Protein AF-A0A6A7LLG8-F1 (afdb_monomer)

Sequence (69 aa):
MLSLTKGELETLYRNESRAILKERLLLVLKAKGDGMIPALVAKGLHRSRSWTSDWLARYRKEGIDGLEN

Mean predicted aligned error: 2.92 Å

Structure (mmCIF, N/CA/C/O backbone):
data_AF-A0A6A7LLG8-F1
#
_entry.id   AF-A0A6A7LLG8-F1
#
loop_
_atom_site.group_PDB
_atom_site.id
_atom_site.type_symbol
_atom_site.label_atom_id
_atom_site.label_alt_id
_atom_site.label_comp_id
_atom_site.label_asym_id
_atom_site.label_entity_id
_atom_site.label_seq_i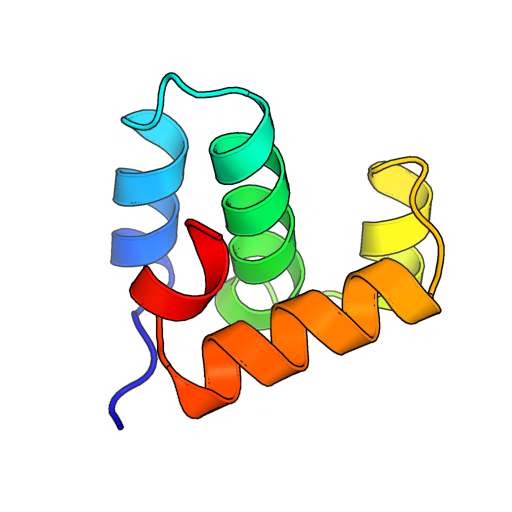d
_atom_site.pdbx_PDB_ins_code
_atom_site.Cartn_x
_atom_site.Cartn_y
_atom_site.Cartn_z
_atom_site.occupancy
_atom_site.B_iso_or_equiv
_atom_site.auth_seq_id
_atom_site.auth_comp_id
_atom_site.auth_asym_id
_atom_site.auth_atom_id
_atom_site.pdbx_PDB_model_num
ATOM 1 N N . MET A 1 1 ? -4.492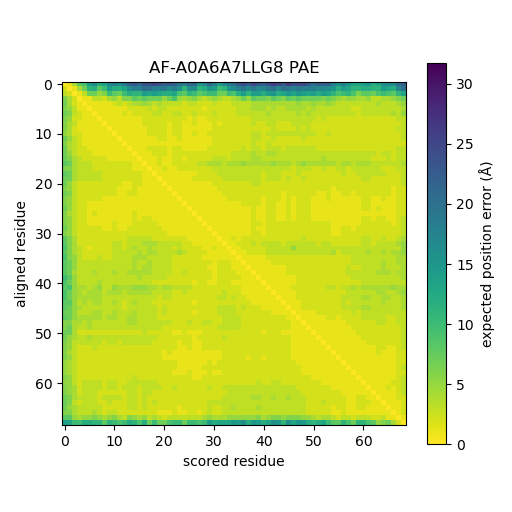 -3.734 15.437 1.00 50.69 1 MET A N 1
ATOM 2 C CA . MET A 1 1 ? -4.282 -2.412 14.812 1.00 50.69 1 MET A CA 1
ATOM 3 C C . MET A 1 1 ? -5.473 -2.104 13.933 1.00 50.69 1 MET A C 1
ATOM 5 O O . MET A 1 1 ? -5.878 -2.978 13.175 1.00 50.69 1 MET A O 1
ATOM 9 N N . LEU A 1 2 ? -6.043 -0.909 14.069 1.00 58.59 2 LEU A N 1
ATOM 10 C CA . LEU A 1 2 ? -7.064 -0.409 13.153 1.00 58.59 2 LEU A CA 1
ATOM 11 C C . LEU A 1 2 ? -6.373 -0.064 11.830 1.00 58.59 2 LEU A C 1
ATOM 13 O O . LEU A 1 2 ? -5.432 0.725 11.807 1.00 58.59 2 LEU A O 1
ATOM 17 N N . SER A 1 3 ? -6.785 -0.715 10.747 1.00 71.06 3 SER A N 1
ATOM 18 C CA . SER A 1 3 ? -6.402 -0.305 9.397 1.00 71.06 3 SER A CA 1
ATOM 19 C C . SER A 1 3 ? -7.063 1.032 9.080 1.00 71.06 3 SER A C 1
ATOM 21 O O . SER A 1 3 ? -8.240 1.206 9.398 1.00 71.06 3 SER A O 1
ATOM 23 N N . LEU A 1 4 ? -6.331 1.937 8.432 1.00 85.88 4 LEU A N 1
ATOM 24 C CA . LEU A 1 4 ? -6.889 3.213 7.989 1.00 85.88 4 LEU A CA 1
ATOM 25 C C . LEU A 1 4 ? -8.068 2.989 7.041 1.00 85.88 4 LEU A C 1
ATOM 27 O O . LEU A 1 4 ? -8.077 2.060 6.226 1.00 85.88 4 LEU A O 1
ATOM 31 N N . THR A 1 5 ? -9.047 3.877 7.133 1.00 92.62 5 THR A N 1
ATOM 32 C CA . THR A 1 5 ? -10.130 3.979 6.164 1.00 92.62 5 THR A CA 1
ATOM 33 C C . THR A 1 5 ? -9.585 4.402 4.800 1.00 92.62 5 THR A C 1
ATOM 35 O O . THR A 1 5 ? -8.515 5.005 4.673 1.00 92.62 5 THR A O 1
ATOM 38 N N . LYS A 1 6 ? -10.356 4.131 3.743 1.00 93.25 6 LYS A N 1
ATOM 39 C CA . LYS A 1 6 ? -10.020 4.592 2.391 1.00 93.25 6 LYS A CA 1
ATOM 40 C C . LYS A 1 6 ? -9.821 6.116 2.331 1.00 93.25 6 LYS A C 1
ATOM 42 O O . LYS A 1 6 ? -8.867 6.566 1.708 1.00 93.25 6 LYS A O 1
ATOM 47 N N . GLY A 1 7 ? -10.674 6.899 2.999 1.00 95.75 7 GLY A N 1
ATOM 48 C CA . GLY A 1 7 ? -10.577 8.365 3.002 1.00 95.75 7 GLY A CA 1
ATOM 49 C C . GLY A 1 7 ? -9.293 8.889 3.655 1.00 95.75 7 GLY A C 1
ATOM 50 O O . GLY A 1 7 ? -8.672 9.827 3.149 1.00 95.75 7 GLY A O 1
ATOM 51 N N . GLU A 1 8 ? -8.841 8.245 4.732 1.00 94.81 8 GLU A N 1
ATOM 52 C CA . GLU A 1 8 ? -7.554 8.562 5.364 1.00 94.81 8 GLU A CA 1
ATOM 53 C C . GLU A 1 8 ? -6.378 8.224 4.435 1.00 94.81 8 GLU A C 1
ATOM 55 O O . GLU A 1 8 ? -5.477 9.045 4.262 1.00 94.81 8 GLU A O 1
ATOM 60 N N . LEU A 1 9 ? -6.414 7.066 3.763 1.00 94.38 9 LEU A N 1
A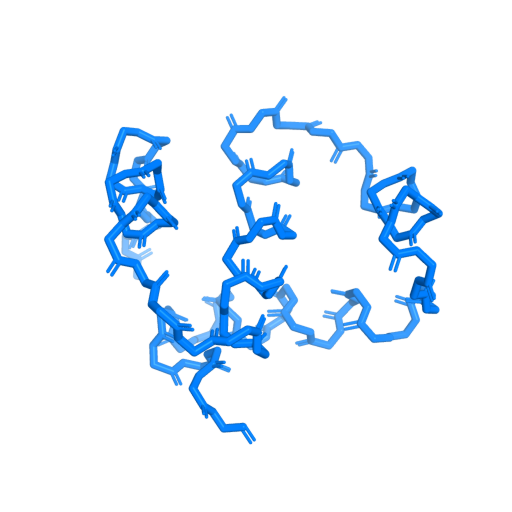TOM 61 C CA . LEU A 1 9 ? -5.395 6.676 2.779 1.00 94.38 9 LEU A CA 1
ATOM 62 C C . LEU A 1 9 ? -5.338 7.632 1.580 1.00 94.38 9 LEU A C 1
ATOM 64 O O . LEU A 1 9 ? -4.248 7.979 1.125 1.00 94.38 9 LEU A O 1
ATOM 68 N N . GLU A 1 10 ? -6.489 8.086 1.077 1.00 96.88 10 GLU A N 1
ATOM 69 C CA . GLU A 1 10 ? -6.547 9.085 0.005 1.00 96.88 10 GLU A CA 1
ATOM 70 C C . GLU A 1 10 ? -5.937 10.418 0.437 1.00 96.88 10 GLU A C 1
ATOM 72 O O . GLU A 1 10 ? -5.180 11.022 -0.325 1.00 96.88 10 GLU A O 1
ATOM 77 N N . THR A 1 11 ? -6.238 10.866 1.657 1.00 97.25 11 THR A N 1
ATOM 78 C CA . THR A 1 11 ? -5.700 12.118 2.204 1.00 97.25 11 THR A CA 1
ATOM 79 C C . THR A 1 11 ? -4.178 12.048 2.318 1.00 97.25 11 THR A C 1
ATOM 81 O O . THR A 1 11 ? -3.484 12.945 1.839 1.00 97.25 11 THR A O 1
ATOM 84 N N . LEU A 1 12 ? -3.646 10.950 2.865 1.00 95.50 12 LEU A N 1
ATOM 85 C CA . LEU A 1 12 ? -2.202 10.719 2.953 1.00 95.50 12 LEU A CA 1
ATOM 86 C C . LEU A 1 12 ? -1.546 10.679 1.568 1.00 95.50 12 LEU A C 1
ATOM 88 O O . LEU A 1 12 ? -0.555 11.365 1.335 1.00 95.50 12 LEU A O 1
ATOM 92 N N . TYR A 1 13 ? -2.117 9.933 0.619 1.00 96.38 13 TYR A N 1
ATOM 93 C CA . TYR A 1 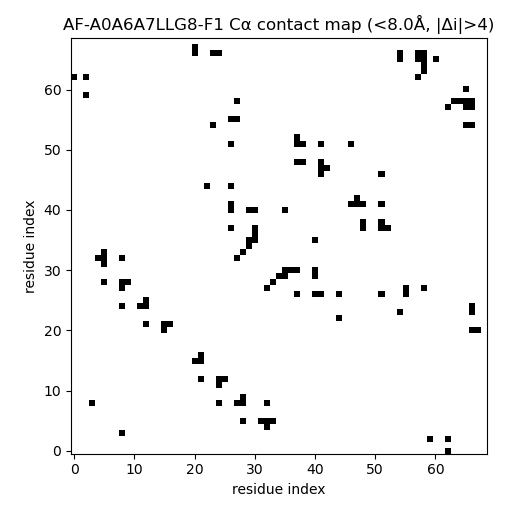13 ? -1.584 9.844 -0.743 1.00 96.38 13 TYR A CA 1
ATOM 94 C C . TYR A 1 13 ? -1.542 11.205 -1.456 1.00 96.38 13 TYR A C 1
ATOM 96 O O . TYR A 1 13 ? -0.569 11.521 -2.148 1.00 96.38 13 TYR A O 1
ATOM 104 N N . ARG A 1 14 ? -2.593 12.022 -1.304 1.00 97.25 14 ARG A N 1
ATOM 105 C CA . ARG A 1 14 ? -2.664 13.354 -1.924 1.00 97.25 14 ARG A CA 1
ATOM 106 C C . ARG A 1 14 ? -1.617 14.303 -1.343 1.00 97.25 14 ARG A C 1
ATOM 108 O O . ARG A 1 14 ? -0.985 15.016 -2.120 1.00 97.25 14 ARG A O 1
ATOM 115 N N . ASN A 1 15 ? -1.411 14.259 -0.027 1.00 97.12 15 ASN A N 1
ATOM 116 C CA . ASN A 1 15 ? -0.514 15.167 0.691 1.00 97.12 15 ASN A CA 1
ATOM 117 C C . ASN A 1 15 ? 0.961 14.733 0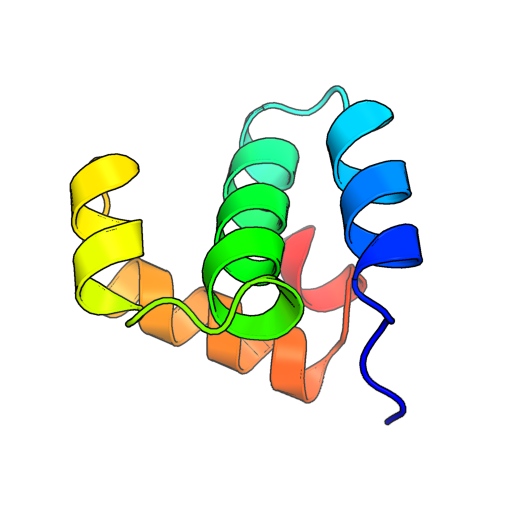.677 1.00 97.12 15 ASN A C 1
ATOM 119 O O . ASN A 1 15 ? 1.835 15.559 0.926 1.00 97.12 15 ASN A O 1
ATOM 123 N N . GLU A 1 16 ? 1.264 13.470 0.368 1.00 97.25 16 GLU A N 1
ATOM 124 C CA . GLU A 1 16 ? 2.645 12.989 0.326 1.00 97.25 16 GLU A CA 1
ATOM 125 C C . GLU A 1 16 ? 3.396 13.496 -0.919 1.00 97.25 16 GLU A C 1
ATOM 127 O O . GLU A 1 16 ? 2.916 13.399 -2.059 1.00 97.25 16 GLU A O 1
ATOM 132 N N . SER A 1 17 ? 4.605 14.013 -0.692 1.00 96.19 17 SER A N 1
ATOM 133 C CA . SER A 1 17 ? 5.493 14.592 -1.706 1.00 96.19 17 SER A CA 1
ATOM 134 C C . SER A 1 17 ? 6.660 13.668 -2.064 1.00 96.19 17 SER A C 1
ATOM 136 O O . SER A 1 17 ? 7.144 13.693 -3.198 1.00 96.19 17 SER A O 1
ATOM 138 N N . ARG A 1 18 ? 7.087 12.801 -1.139 1.00 95.94 18 ARG A N 1
ATOM 139 C CA . ARG A 1 18 ? 8.146 11.811 -1.352 1.00 95.94 18 ARG A CA 1
ATOM 140 C C . ARG A 1 18 ? 7.641 10.745 -2.318 1.00 95.94 18 ARG A C 1
ATOM 142 O O . ARG A 1 18 ? 6.805 9.919 -1.959 1.00 95.94 18 ARG A O 1
ATOM 149 N N . ALA A 1 19 ? 8.180 10.725 -3.538 1.00 94.19 19 ALA A N 1
ATOM 150 C CA . ALA A 1 19 ? 7.730 9.826 -4.606 1.00 94.19 19 ALA A CA 1
ATOM 151 C C . ALA A 1 19 ? 7.698 8.345 -4.185 1.00 94.19 19 ALA A C 1
ATOM 153 O O . ALA A 1 19 ? 6.740 7.635 -4.486 1.00 94.19 19 ALA A O 1
ATOM 154 N N . ILE A 1 20 ? 8.713 7.900 -3.438 1.00 93.44 20 ILE A N 1
ATOM 155 C CA . ILE A 1 20 ? 8.825 6.519 -2.951 1.00 93.44 20 ILE A CA 1
ATOM 156 C C . ILE A 1 20 ? 7.670 6.172 -2.004 1.00 93.44 20 ILE A C 1
ATOM 158 O O . ILE A 1 20 ? 7.007 5.149 -2.172 1.00 93.44 20 ILE A O 1
ATOM 162 N N . LEU A 1 21 ? 7.392 7.032 -1.023 1.00 95.56 21 LEU A N 1
ATOM 163 C CA . LEU A 1 21 ? 6.309 6.788 -0.076 1.00 95.56 21 LEU A CA 1
ATOM 164 C C . LEU A 1 21 ? 4.941 6.937 -0.742 1.00 95.56 21 LEU A C 1
ATOM 166 O O . LEU A 1 21 ? 4.044 6.136 -0.493 1.00 95.56 21 LEU A O 1
ATOM 170 N N . LYS A 1 22 ? 4.802 7.889 -1.665 1.00 96.31 22 LYS A N 1
ATOM 171 C CA . LYS A 1 22 ? 3.591 8.075 -2.466 1.00 96.31 22 LYS A CA 1
ATOM 172 C C . LYS A 1 22 ? 3.243 6.828 -3.283 1.00 96.31 22 LYS A C 1
ATOM 174 O O . LYS A 1 22 ? 2.077 6.445 -3.348 1.00 96.31 22 LYS A O 1
ATOM 179 N N . GLU A 1 23 ? 4.238 6.151 -3.853 1.00 96.38 23 GLU A N 1
ATOM 180 C CA . GLU A 1 23 ? 4.049 4.887 -4.574 1.00 96.38 23 GLU A CA 1
ATOM 181 C C . GLU A 1 23 ? 3.575 3.754 -3.647 1.00 96.38 23 GLU A C 1
ATOM 183 O O . GLU A 1 23 ? 2.659 3.000 -3.987 1.00 96.38 23 GLU A O 1
ATOM 188 N N . ARG A 1 24 ? 4.150 3.653 -2.445 1.00 96.62 24 ARG A N 1
ATOM 189 C CA . ARG A 1 24 ? 3.752 2.660 -1.433 1.00 96.62 24 ARG A CA 1
ATOM 190 C C . ARG A 1 24 ? 2.349 2.933 -0.881 1.00 96.62 24 ARG A C 1
ATOM 192 O O . ARG A 1 24 ? 1.559 2.004 -0.723 1.00 96.62 24 ARG A O 1
ATOM 199 N N . LEU A 1 25 ? 2.001 4.199 -0.657 1.00 96.69 25 LEU A N 1
ATOM 200 C CA . LEU A 1 25 ? 0.645 4.621 -0.296 1.00 96.69 25 LEU A CA 1
ATOM 201 C C . LEU A 1 25 ? -0.353 4.275 -1.402 1.00 96.69 25 LEU A C 1
ATOM 203 O O . LEU A 1 25 ? -1.422 3.746 -1.112 1.00 96.69 25 LEU A O 1
ATOM 207 N N . LEU A 1 26 ? 0.010 4.498 -2.669 1.00 97.00 26 LEU A N 1
ATOM 208 C CA . LEU A 1 26 ? -0.832 4.143 -3.811 1.00 97.00 26 LEU A CA 1
ATOM 209 C C . LEU A 1 26 ? -1.083 2.633 -3.896 1.00 97.00 26 LEU A C 1
ATOM 211 O O . LEU A 1 26 ? -2.200 2.214 -4.206 1.00 97.00 26 LEU A O 1
ATOM 215 N N . LEU A 1 27 ? -0.070 1.813 -3.592 1.00 97.38 27 LEU A N 1
ATOM 216 C CA . LEU A 1 27 ? -0.230 0.364 -3.480 1.00 97.38 27 LEU A CA 1
ATOM 217 C C . LEU A 1 27 ? -1.290 0.005 -2.430 1.00 97.38 27 LEU A C 1
ATOM 219 O O . LEU A 1 27 ? -2.195 -0.780 -2.718 1.00 97.38 27 LEU A O 1
ATOM 223 N N . VAL A 1 28 ? -1.178 0.565 -1.222 1.00 96.69 28 VAL A N 1
ATOM 224 C CA . VAL A 1 28 ? -2.100 0.274 -0.115 1.00 96.69 28 VAL A CA 1
ATOM 225 C C . VAL A 1 28 ? -3.506 0.782 -0.424 1.00 96.69 28 VAL A C 1
ATOM 227 O O . VAL A 1 28 ? -4.464 0.033 -0.248 1.00 96.69 28 VAL A O 1
ATOM 230 N N . LEU A 1 29 ? -3.640 2.001 -0.949 1.00 97.00 29 LEU A N 1
ATOM 231 C CA . LEU A 1 29 ? -4.922 2.576 -1.352 1.00 97.00 29 LEU A CA 1
ATOM 232 C C . LEU A 1 29 ? -5.646 1.666 -2.349 1.00 97.00 29 LEU A C 1
ATOM 234 O O . LEU A 1 29 ? -6.786 1.285 -2.106 1.00 97.00 29 LEU A O 1
ATOM 238 N N . LYS A 1 30 ? -4.968 1.221 -3.412 1.00 96.31 30 LYS A N 1
ATOM 239 C CA . LYS A 1 30 ? -5.591 0.349 -4.416 1.00 96.31 30 LYS A CA 1
ATOM 240 C C . LYS A 1 30 ? -5.905 -1.046 -3.876 1.00 96.31 30 LYS A C 1
ATOM 242 O O . LYS A 1 30 ? -6.974 -1.587 -4.136 1.00 96.31 30 LYS A O 1
ATOM 247 N N . ALA A 1 31 ? -4.988 -1.657 -3.129 1.00 95.56 31 ALA A N 1
ATOM 248 C CA . ALA A 1 31 ? -5.157 -3.040 -2.681 1.00 95.56 31 ALA A CA 1
ATOM 249 C C . ALA A 1 31 ? -6.102 -3.184 -1.474 1.00 95.56 31 ALA A C 1
ATOM 251 O O . ALA A 1 31 ? -6.805 -4.185 -1.356 1.00 95.56 31 ALA A O 1
ATOM 252 N N . LYS A 1 32 ? -6.092 -2.219 -0.548 1.00 93.75 32 LYS A N 1
ATOM 253 C CA . LYS A 1 32 ? -6.865 -2.260 0.705 1.00 93.75 32 LYS A CA 1
ATOM 254 C C . LYS A 1 32 ? -8.042 -1.296 0.711 1.00 93.75 32 LYS A C 1
ATOM 256 O O . LYS A 1 32 ? -9.096 -1.678 1.200 1.00 93.75 32 LYS A O 1
ATOM 261 N N . GLY A 1 33 ? -7.873 -0.093 0.167 1.00 91.25 33 GLY A N 1
ATOM 262 C CA . GLY A 1 33 ? -8.957 0.882 0.044 1.00 91.25 33 GLY A CA 1
ATOM 263 C C . GLY A 1 33 ? -9.945 0.513 -1.064 1.00 91.25 33 GLY A C 1
ATOM 264 O O . GLY A 1 33 ? -11.144 0.459 -0.815 1.00 91.25 33 GLY A O 1
ATOM 265 N N . ASP A 1 34 ? -9.443 0.209 -2.263 1.00 91.88 34 ASP A N 1
ATOM 266 C CA . ASP A 1 34 ? -10.273 -0.121 -3.435 1.00 91.88 34 ASP A CA 1
ATOM 267 C C . ASP A 1 34 ? -10.520 -1.630 -3.614 1.00 91.88 34 ASP A C 1
ATOM 269 O O . ASP A 1 34 ? -11.273 -2.035 -4.497 1.00 91.88 34 ASP A O 1
ATOM 273 N N . GLY A 1 35 ? -9.878 -2.479 -2.804 1.00 92.44 35 GLY A N 1
ATOM 274 C CA . GLY A 1 35 ? -10.034 -3.937 -2.872 1.00 92.44 35 GLY A CA 1
ATOM 275 C C . GLY A 1 35 ? -9.459 -4.586 -4.138 1.00 92.44 35 GLY A C 1
ATOM 276 O O . GLY A 1 35 ? -9.820 -5.715 -4.471 1.00 92.44 35 GLY A O 1
ATOM 277 N N . MET A 1 36 ? -8.570 -3.901 -4.865 1.00 96.25 36 MET A N 1
ATOM 278 C CA . MET A 1 36 ? -7.966 -4.443 -6.082 1.00 96.25 36 MET A CA 1
ATOM 279 C C . MET A 1 36 ? -7.034 -5.622 -5.783 1.00 96.25 36 MET A C 1
ATOM 281 O O . MET A 1 36 ? -6.323 -5.658 -4.777 1.00 96.25 36 MET A O 1
ATOM 285 N N . ILE A 1 37 ? -6.952 -6.558 -6.731 1.00 95.06 37 ILE A N 1
ATOM 286 C CA . ILE A 1 37 ? -6.025 -7.691 -6.655 1.00 95.06 37 ILE A CA 1
ATOM 287 C C . ILE A 1 37 ? -4.575 -7.163 -6.649 1.00 95.06 37 ILE A C 1
ATOM 289 O O . ILE A 1 37 ? -4.171 -6.517 -7.623 1.00 95.06 37 ILE A O 1
ATOM 293 N N . PRO A 1 38 ? -3.745 -7.487 -5.634 1.00 92.75 38 PRO A N 1
ATOM 294 C CA . PRO A 1 38 ? -2.385 -6.954 -5.511 1.00 92.75 38 PRO A CA 1
ATOM 295 C C . PRO A 1 38 ? -1.502 -7.177 -6.745 1.00 92.75 38 PRO A C 1
ATOM 297 O O . PRO A 1 38 ? -0.727 -6.304 -7.119 1.00 92.75 38 PRO A O 1
ATOM 300 N N . ALA A 1 39 ? -1.658 -8.311 -7.435 1.00 90.81 39 ALA A N 1
ATOM 301 C CA . ALA A 1 39 ? -0.917 -8.600 -8.663 1.00 90.81 39 ALA A CA 1
ATOM 302 C C . ALA A 1 39 ? -1.246 -7.635 -9.820 1.00 90.81 39 ALA A C 1
ATOM 304 O O . ALA A 1 39 ? -0.370 -7.330 -10.628 1.00 90.81 39 ALA A O 1
ATOM 305 N N . LEU A 1 40 ? -2.488 -7.143 -9.902 1.00 93.56 40 LEU A N 1
ATOM 306 C CA . LEU A 1 40 ? -2.887 -6.149 -10.903 1.00 93.56 40 LEU A CA 1
ATOM 307 C C . LEU A 1 40 ? -2.353 -4.763 -10.543 1.00 93.56 40 LEU A C 1
ATOM 309 O O . LEU A 1 40 ? -1.881 -4.041 -11.419 1.00 93.56 40 LEU A O 1
ATOM 313 N N . VAL A 1 41 ? -2.361 -4.424 -9.251 1.00 95.56 41 VAL A N 1
ATOM 314 C CA . VAL A 1 41 ? -1.763 -3.178 -8.757 1.00 95.56 41 VAL A CA 1
ATOM 315 C C . VAL A 1 41 ? -0.260 -3.158 -9.038 1.00 95.56 41 VAL A C 1
ATOM 317 O O . VAL A 1 41 ? 0.231 -2.186 -9.601 1.00 95.56 41 VAL A O 1
ATOM 320 N N . ALA A 1 42 ? 0.449 -4.254 -8.747 1.00 91.19 42 ALA A N 1
ATOM 321 C CA . ALA A 1 42 ? 1.876 -4.411 -9.034 1.00 91.19 42 ALA A CA 1
ATOM 322 C C . ALA A 1 42 ? 2.195 -4.148 -10.512 1.00 91.19 42 ALA A C 1
ATOM 324 O O . ALA A 1 42 ? 3.096 -3.374 -10.828 1.00 91.19 42 ALA A O 1
ATOM 325 N N . LYS A 1 43 ? 1.400 -4.732 -11.421 1.00 93.31 43 LYS A N 1
ATOM 326 C CA . LYS A 1 43 ? 1.544 -4.523 -12.866 1.00 93.31 43 LYS A CA 1
ATOM 327 C C . LYS A 1 43 ? 1.352 -3.054 -13.250 1.00 93.31 43 LYS A C 1
ATOM 329 O O . LYS A 1 43 ? 2.147 -2.533 -14.023 1.00 93.31 43 LYS A O 1
ATOM 334 N N . GLY A 1 44 ? 0.335 -2.391 -12.697 1.00 94.31 44 GLY A N 1
ATOM 335 C CA . GLY A 1 44 ? 0.073 -0.970 -12.943 1.00 94.31 44 GLY A CA 1
ATOM 336 C C . GLY A 1 44 ? 1.125 -0.022 -12.356 1.00 94.31 44 GLY A C 1
ATOM 337 O O . GLY A 1 44 ? 1.243 1.102 -12.827 1.00 94.31 44 GLY A O 1
ATOM 338 N N . LEU A 1 45 ? 1.885 -0.466 -11.352 1.00 94.06 45 LEU A N 1
ATOM 339 C CA . LEU A 1 45 ? 3.000 0.278 -10.756 1.00 94.06 45 LEU A CA 1
ATOM 340 C C . LEU A 1 45 ? 4.367 -0.114 -11.341 1.00 94.06 45 LEU A C 1
ATOM 342 O O . LEU A 1 45 ? 5.385 0.394 -10.891 1.00 94.06 45 LEU A O 1
ATOM 346 N N . HIS A 1 46 ? 4.419 -1.033 -12.311 1.00 95.12 46 HIS A N 1
ATOM 347 C CA . HIS A 1 46 ? 5.672 -1.604 -12.822 1.00 95.12 46 HIS A CA 1
ATOM 348 C C . HIS A 1 46 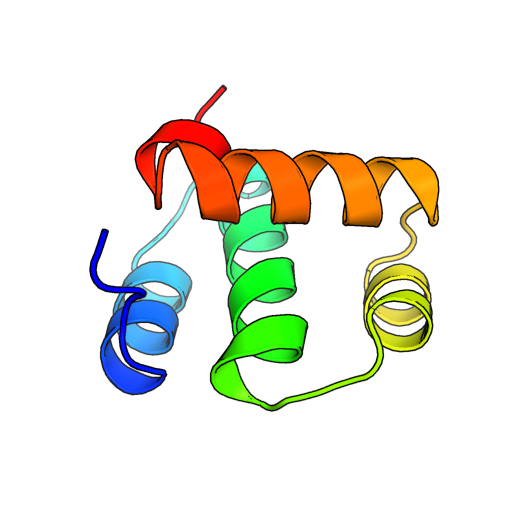? 6.562 -2.218 -11.719 1.00 95.12 46 HIS A C 1
ATOM 350 O O . HIS A 1 46 ? 7.791 -2.159 -11.777 1.00 95.12 46 HIS A O 1
ATOM 356 N N . ARG A 1 47 ? 5.942 -2.834 -10.704 1.00 96.06 47 ARG A N 1
ATOM 357 C CA . ARG A 1 47 ? 6.622 -3.488 -9.576 1.00 96.06 47 ARG A CA 1
ATOM 358 C C . ARG A 1 47 ? 6.453 -5.004 -9.599 1.00 96.06 47 ARG A C 1
ATOM 360 O O . ARG A 1 47 ? 5.541 -5.551 -10.222 1.00 96.06 47 ARG A O 1
ATOM 367 N N . SER A 1 48 ? 7.356 -5.698 -8.907 1.00 95.94 48 SER A N 1
ATOM 368 C CA . SER A 1 48 ? 7.290 -7.152 -8.756 1.00 95.94 48 SER A CA 1
ATOM 369 C C . SER A 1 48 ? 6.210 -7.563 -7.752 1.00 95.94 48 SER A C 1
ATOM 371 O O . SER A 1 48 ? 5.826 -6.804 -6.861 1.00 95.94 48 SER A O 1
ATOM 373 N N . ARG A 1 49 ? 5.752 -8.818 -7.850 1.00 93.44 49 ARG A N 1
ATOM 374 C CA . ARG A 1 49 ? 4.831 -9.393 -6.856 1.00 93.44 49 ARG A CA 1
ATOM 375 C C . ARG A 1 49 ? 5.451 -9.446 -5.457 1.00 93.44 49 ARG A C 1
ATOM 377 O O . ARG A 1 49 ? 4.729 -9.235 -4.493 1.00 93.44 49 ARG A O 1
ATOM 384 N N . SER A 1 50 ? 6.757 -9.705 -5.355 1.00 95.12 50 SER A N 1
ATOM 385 C CA . SER A 1 50 ? 7.475 -9.723 -4.073 1.00 95.12 50 SER A CA 1
ATOM 386 C C . SER A 1 50 ? 7.471 -8.348 -3.415 1.00 95.12 50 SER A C 1
ATOM 388 O O . SER A 1 50 ? 7.026 -8.236 -2.281 1.00 95.12 50 SER A O 1
ATOM 390 N N . TRP A 1 51 ? 7.818 -7.294 -4.162 1.00 95.25 51 TRP A N 1
ATOM 391 C CA . TRP A 1 51 ? 7.760 -5.912 -3.682 1.00 95.25 51 TRP A CA 1
ATOM 392 C C . TRP A 1 51 ? 6.366 -5.575 -3.138 1.00 95.25 51 TRP A C 1
ATOM 394 O O . TRP A 1 51 ? 6.229 -5.062 -2.032 1.00 95.25 51 TRP A O 1
ATOM 404 N N . THR A 1 52 ? 5.312 -5.934 -3.875 1.00 95.62 52 THR A N 1
ATOM 405 C CA . THR A 1 52 ? 3.930 -5.730 -3.428 1.00 95.62 52 THR A CA 1
ATOM 406 C C . THR A 1 52 ? 3.603 -6.490 -2.143 1.00 95.62 52 THR A C 1
ATOM 408 O O . THR A 1 52 ? 3.032 -5.904 -1.222 1.00 95.62 52 THR A O 1
ATOM 411 N N . SER A 1 53 ? 3.951 -7.775 -2.064 1.00 95.75 53 SER A N 1
ATOM 412 C CA . SER A 1 53 ? 3.726 -8.585 -0.865 1.00 95.75 53 SER A CA 1
ATOM 413 C C . SER A 1 53 ? 4.450 -8.014 0.353 1.00 95.75 53 SER A C 1
ATOM 415 O O . SER A 1 53 ? 3.840 -7.905 1.415 1.00 95.75 53 SER A O 1
ATOM 417 N N . ASP A 1 54 ? 5.704 -7.593 0.189 1.00 96.44 54 ASP A N 1
ATOM 418 C CA . ASP A 1 54 ? 6.537 -7.074 1.273 1.00 96.44 54 ASP A CA 1
ATOM 419 C C . ASP A 1 54 ? 5.952 -5.788 1.864 1.00 96.44 54 ASP A C 1
ATOM 421 O O . ASP A 1 54 ? 5.782 -5.684 3.080 1.00 96.44 54 ASP A O 1
ATOM 425 N N . TRP A 1 55 ? 5.564 -4.822 1.024 1.00 96.56 55 TRP A N 1
ATOM 426 C CA . TRP A 1 55 ? 4.990 -3.561 1.509 1.00 96.56 55 TRP A CA 1
ATOM 427 C C . TRP A 1 55 ? 3.601 -3.730 2.115 1.00 96.56 55 TRP A C 1
ATOM 429 O O . TRP A 1 55 ? 3.297 -3.102 3.127 1.00 96.56 55 TRP A O 1
ATOM 439 N N . LEU A 1 56 ? 2.762 -4.608 1.557 1.00 96.00 56 LEU A N 1
ATOM 440 C CA . LEU A 1 56 ? 1.463 -4.908 2.163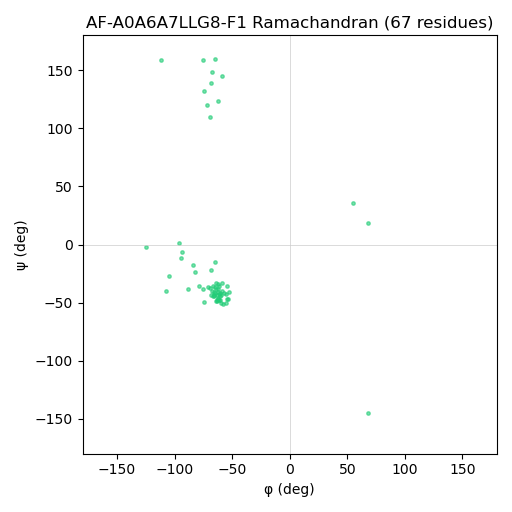 1.00 96.00 56 LEU A CA 1
ATOM 441 C C . LEU A 1 56 ? 1.615 -5.628 3.509 1.00 96.00 56 LEU A C 1
ATOM 443 O O . LEU A 1 56 ? 0.826 -5.380 4.423 1.00 96.00 56 LEU A O 1
ATOM 447 N N . ALA A 1 57 ? 2.616 -6.502 3.647 1.00 95.94 57 ALA A N 1
ATOM 448 C CA . ALA A 1 57 ? 2.928 -7.162 4.910 1.00 95.94 57 ALA A CA 1
ATOM 449 C C . ALA A 1 57 ? 3.437 -6.163 5.958 1.00 95.94 57 ALA A C 1
ATOM 451 O O . ALA A 1 57 ? 2.961 -6.188 7.094 1.00 95.94 57 ALA A O 1
ATOM 452 N N . ARG A 1 58 ? 4.333 -5.245 5.570 1.00 95.62 58 ARG A N 1
ATOM 453 C CA . ARG A 1 58 ? 4.808 -4.155 6.436 1.00 95.62 58 ARG A CA 1
ATOM 454 C C . ARG A 1 58 ? 3.663 -3.260 6.888 1.00 95.62 58 ARG A C 1
ATOM 456 O O . ARG A 1 58 ? 3.470 -3.105 8.086 1.00 95.62 58 ARG A O 1
ATOM 463 N N . TYR A 1 59 ? 2.826 -2.790 5.962 1.00 94.88 59 TYR A N 1
ATOM 464 C CA . TYR A 1 59 ? 1.648 -1.989 6.305 1.00 94.88 59 TYR A CA 1
ATOM 465 C C . TYR A 1 59 ? 0.704 -2.714 7.271 1.00 94.88 59 TYR A C 1
ATOM 467 O O . TYR A 1 59 ? 0.209 -2.134 8.232 1.00 94.88 59 TYR A O 1
ATOM 475 N N .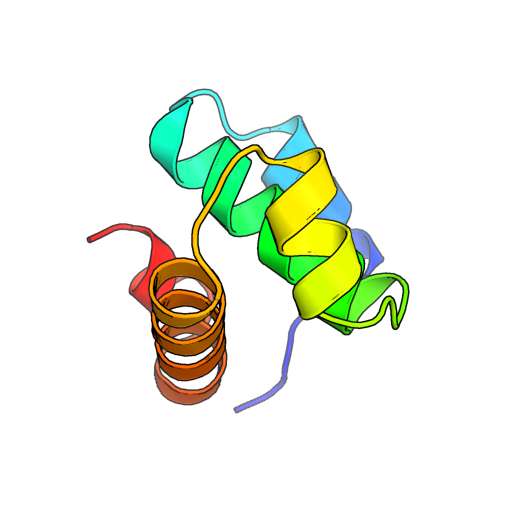 ARG A 1 60 ? 0.471 -4.015 7.061 1.00 93.75 60 ARG A N 1
ATOM 476 C CA . ARG A 1 60 ? -0.376 -4.816 7.956 1.00 93.75 60 ARG A CA 1
ATOM 477 C C . ARG A 1 60 ? 0.186 -4.898 9.380 1.00 93.75 60 ARG A C 1
ATOM 479 O O . ARG A 1 60 ? -0.594 -5.006 10.323 1.00 93.75 60 ARG A O 1
ATOM 486 N N . LYS A 1 61 ? 1.510 -4.924 9.521 1.00 94.75 61 LYS A N 1
ATOM 487 C CA . LYS A 1 61 ? 2.200 -5.113 10.800 1.00 94.75 61 LYS A CA 1
ATOM 488 C C . LYS A 1 61 ? 2.448 -3.797 11.539 1.00 94.75 61 LYS A C 1
ATOM 490 O O . LYS A 1 61 ? 2.361 -3.779 12.760 1.00 94.75 61 LYS A O 1
ATOM 495 N N . GLU A 1 62 ? 2.782 -2.743 10.806 1.00 94.12 62 GLU A N 1
ATOM 496 C CA . GLU A 1 62 ? 3.357 -1.496 11.334 1.00 94.12 62 GLU A CA 1
ATOM 497 C C . GLU A 1 62 ? 2.538 -0.258 10.931 1.00 94.12 62 GLU A C 1
ATOM 499 O O . GLU A 1 62 ? 2.851 0.853 11.337 1.00 94.12 62 GLU A O 1
ATOM 504 N N . GLY A 1 63 ? 1.466 -0.420 10.150 1.00 92.62 63 GLY A N 1
ATOM 505 C CA . GLY A 1 63 ? 0.675 0.703 9.656 1.00 92.62 63 GLY A CA 1
ATOM 506 C C . GLY A 1 63 ? 1.455 1.557 8.656 1.00 92.62 63 GLY A C 1
ATOM 507 O O . GLY A 1 63 ? 2.229 1.042 7.847 1.00 92.62 63 GLY A O 1
ATOM 508 N N . ILE A 1 64 ? 1.217 2.868 8.680 1.00 92.00 64 ILE A N 1
ATOM 509 C CA . ILE A 1 64 ? 1.874 3.817 7.769 1.00 92.00 64 ILE A CA 1
ATOM 510 C C . ILE A 1 64 ? 3.379 3.889 8.012 1.00 92.00 64 ILE A C 1
ATOM 512 O O . ILE A 1 64 ? 4.128 3.935 7.040 1.00 92.00 64 ILE A O 1
ATOM 516 N N . ASP A 1 65 ? 3.820 3.789 9.263 1.00 92.06 65 ASP A N 1
ATOM 517 C CA . ASP A 1 65 ? 5.239 3.833 9.633 1.00 92.06 65 ASP A CA 1
ATOM 518 C C . ASP A 1 65 ? 6.038 2.719 8.932 1.00 92.06 65 ASP A C 1
ATOM 520 O O . ASP A 1 65 ? 7.173 2.913 8.495 1.00 92.06 65 ASP A O 1
ATOM 524 N N . GLY A 1 66 ? 5.403 1.564 8.702 1.00 93.12 66 GLY A N 1
ATOM 525 C CA . GLY A 1 66 ? 5.987 0.453 7.946 1.00 93.12 66 GLY A CA 1
ATOM 526 C C . GLY A 1 66 ? 6.260 0.759 6.468 1.00 93.12 66 GLY A C 1
ATO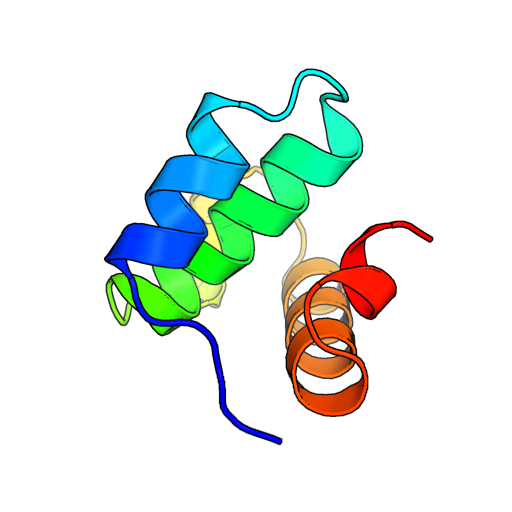M 527 O O . GLY A 1 66 ? 6.976 -0.001 5.809 1.00 93.12 66 GLY A O 1
ATOM 528 N N . LEU A 1 67 ? 5.695 1.843 5.929 1.00 93.69 67 LEU A N 1
ATOM 529 C CA . LEU A 1 67 ? 5.898 2.291 4.552 1.00 93.69 67 LEU A CA 1
ATOM 530 C C . LEU A 1 67 ? 7.013 3.330 4.412 1.00 93.69 67 LEU A C 1
ATOM 532 O O . LEU A 1 67 ? 7.391 3.612 3.277 1.00 93.69 67 LEU A O 1
ATOM 536 N N . GLU A 1 68 ? 7.526 3.911 5.498 1.00 88.62 68 GLU A N 1
ATOM 537 C CA . GLU A 1 68 ? 8.512 5.001 5.427 1.00 88.62 68 GLU A CA 1
ATOM 538 C C . GLU A 1 68 ? 9.960 4.523 5.229 1.00 88.62 68 GLU A C 1
ATOM 540 O O . GLU A 1 68 ? 10.775 5.264 4.681 1.00 88.62 68 GLU A O 1
ATOM 545 N N . ASN A 1 69 ? 10.262 3.278 5.609 1.00 70.00 69 ASN A N 1
ATOM 546 C CA . ASN A 1 69 ? 11.591 2.649 5.488 1.00 70.00 69 ASN A CA 1
ATOM 547 C C . ASN A 1 69 ? 11.943 2.197 4.067 1.00 70.00 69 ASN A C 1
ATOM 549 O O . ASN A 1 69 ? 13.119 1.913 3.773 1.00 70.00 69 ASN A O 1
#

Nearest PDB structures (foldseek):
  3hug-assembly6_K  TM=6.817E-01  e=2.104E+00  Mycobacterium tuberculosis H37Rv
  3vfz-assembly3_B  TM=6.862E-01  e=3.138E+00  Mycobacterium tuberculosis
  2h27-assembly2_D  TM=6.311E-01  e=2.359E+00  Escherichia coli K-12
  3hug-assembly4_M  TM=6.809E-01  e=2.964E+00  Mycobacterium tuberculosis H37Rv
  3hug-assembly6_A  TM=6.220E-01  e=2.800E+00  Mycobacterium tuberculosis H37Rv

Foldseek 3Di:
DDADELVVLVVCLVPDDPPQLNLLSQLCSCCPHVVDDSVVSCVVSVHDPVVSVCSVVQCVVPNSVSSPD

pLDDT: mean 92.82, std 8.05, range [50.69, 97.38]

Solvent-accessible surface area (backbone atoms only — not comparable to full-atom values): 3972 Å² total; per-residue (Å²): 132,88,77,78,53,48,69,56,42,51,52,50,37,70,71,47,78,54,66,70,45,30,52,52,41,48,50,47,33,40,36,67,49,67,62,42,59,57,68,59,52,18,58,78,66,78,45,50,65,65,62,47,51,52,50,55,51,29,32,74,74,51,41,72,68,42,54,74,120

Secondary structure (DSSP, 8-state):
-PPPPHHHHHHHHHH---HHHHHHHHHHIIIIIS---HHHHHHHTT--HHHHHHHHHHHHHHTTGGGT-

Radius of gyration: 10.81 Å; Cα contacts (8 Å, |Δi|>4): 66; chains: 1; bounding box: 22×25×28 Å